Protein AF-A0A7W2NNV8-F1 (afdb_monomer_lite)

Secondary structure (DSSP, 8-state):
--S----S-GGGSEE-SSTTEEEETTTTEEEEEE-SHHHHHHHHHTT-EEEE--PPPPP----------

Structure (mmCIF, N/CA/C/O backbone):
data_AF-A0A7W2NNV8-F1
#
_entry.id   AF-A0A7W2NNV8-F1
#
loop_
_atom_site.group_PDB
_atom_site.id
_atom_site.type_symbol
_atom_site.label_atom_id
_atom_site.label_alt_id
_atom_site.label_comp_id
_atom_site.label_asym_id
_atom_site.label_entity_id
_atom_site.label_seq_id
_atom_site.pdbx_PDB_ins_code
_atom_site.Cartn_x
_atom_site.Cartn_y
_atom_site.Cartn_z
_atom_site.occupancy
_atom_site.B_iso_or_equiv
_atom_site.auth_seq_id
_atom_site.auth_comp_id
_atom_site.auth_asym_id
_atom_site.auth_atom_id
_atom_site.pdbx_PDB_model_num
ATOM 1 N N . MET A 1 1 ? 13.994 5.435 8.434 1.00 46.41 1 MET A N 1
ATOM 2 C CA . MET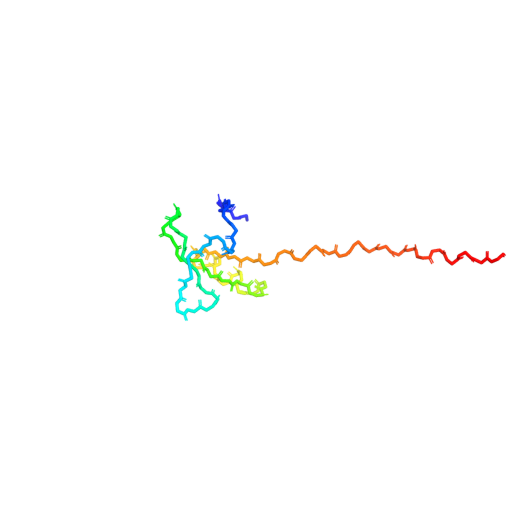 A 1 1 ? 13.692 3.991 8.446 1.00 46.41 1 MET A CA 1
ATOM 3 C C . MET A 1 1 ? 12.200 3.798 8.634 1.00 46.41 1 MET A C 1
ATOM 5 O O . MET A 1 1 ? 11.627 4.472 9.485 1.00 46.41 1 MET A O 1
ATOM 9 N N . LEU A 1 2 ? 11.584 2.936 7.824 1.00 57.53 2 LEU A N 1
ATOM 10 C CA . LEU A 1 2 ? 10.211 2.470 8.029 1.00 57.53 2 LEU A CA 1
ATOM 11 C C . LEU A 1 2 ? 10.219 1.534 9.245 1.00 57.53 2 LEU A C 1
ATOM 13 O O . LEU A 1 2 ? 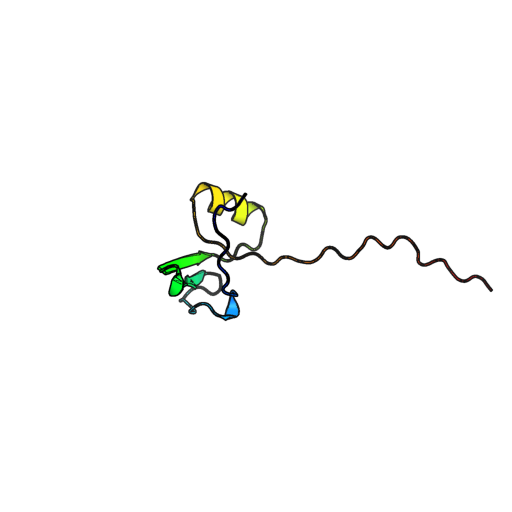11.030 0.614 9.297 1.00 57.53 2 LEU A O 1
ATOM 17 N N . LYS A 1 3 ? 9.377 1.799 10.251 1.00 64.00 3 LYS A N 1
ATOM 18 C CA . LYS A 1 3 ? 9.339 0.993 11.489 1.00 64.00 3 LYS A CA 1
ATOM 19 C C . LYS A 1 3 ? 8.745 -0.401 11.273 1.00 64.00 3 LYS A C 1
ATOM 21 O O . LYS A 1 3 ? 8.946 -1.280 12.102 1.00 64.00 3 LYS A O 1
ATOM 26 N N . PHE A 1 4 ? 8.008 -0.584 10.184 1.00 72.12 4 PHE A N 1
ATOM 27 C CA . PHE A 1 4 ? 7.289 -1.804 9.867 1.00 72.12 4 PHE A CA 1
ATOM 28 C C . PHE A 1 4 ? 7.296 -2.015 8.353 1.00 72.12 4 PHE A C 1
ATOM 30 O O . PHE A 1 4 ? 7.012 -1.083 7.601 1.00 72.12 4 PHE A O 1
ATOM 37 N N . HIS A 1 5 ? 7.627 -3.231 7.925 1.00 76.88 5 HIS A N 1
ATOM 38 C CA . HIS A 1 5 ? 7.555 -3.655 6.532 1.00 76.88 5 HIS A CA 1
ATOM 39 C C . HIS A 1 5 ? 6.467 -4.721 6.416 1.00 76.88 5 HIS A C 1
ATOM 41 O O . HIS A 1 5 ? 6.587 -5.796 7.006 1.00 76.88 5 HIS A O 1
ATOM 47 N N . CYS A 1 6 ? 5.401 -4.416 5.677 1.00 82.81 6 CYS A N 1
ATOM 48 C CA . CYS A 1 6 ? 4.342 -5.384 5.420 1.00 82.81 6 CYS A CA 1
ATOM 49 C C . CYS A 1 6 ? 4.894 -6.513 4.528 1.00 82.81 6 CYS A C 1
ATOM 51 O O . CYS A 1 6 ? 5.519 -6.215 3.511 1.00 82.81 6 CYS A O 1
ATOM 53 N N . PRO A 1 7 ? 4.697 -7.798 4.872 1.00 83.31 7 PRO A N 1
ATOM 54 C CA . PRO A 1 7 ? 5.175 -8.906 4.044 1.00 83.31 7 PRO A CA 1
ATOM 55 C C . PRO A 1 7 ? 4.322 -9.135 2.786 1.00 83.31 7 PRO A C 1
ATOM 57 O O . PRO A 1 7 ? 4.726 -9.898 1.909 1.00 83.31 7 PRO A O 1
ATOM 60 N N . LEU A 1 8 ? 3.139 -8.516 2.696 1.00 87.44 8 LEU A N 1
ATOM 61 C CA . LEU A 1 8 ? 2.239 -8.684 1.559 1.00 87.44 8 LEU A CA 1
ATOM 62 C C . LEU A 1 8 ? 2.713 -7.885 0.347 1.00 87.44 8 LEU A C 1
ATOM 64 O O . LEU A 1 8 ? 3.189 -6.756 0.460 1.00 87.44 8 LEU A O 1
ATOM 68 N N . LYS A 1 9 ? 2.525 -8.478 -0.832 1.00 88.06 9 LYS A N 1
ATOM 69 C CA . LYS A 1 9 ? 2.747 -7.805 -2.112 1.00 88.06 9 LYS A CA 1
ATOM 70 C C . LYS A 1 9 ? 1.529 -6.970 -2.476 1.00 88.06 9 LYS A C 1
ATOM 72 O O . LYS A 1 9 ? 0.410 -7.343 -2.133 1.00 88.06 9 LYS A O 1
ATOM 77 N N . TRP A 1 10 ? 1.750 -5.897 -3.233 1.00 89.19 10 TRP A N 1
ATOM 78 C CA . TRP A 1 10 ? 0.689 -5.033 -3.760 1.00 89.19 10 TRP A CA 1
ATOM 79 C C . TRP A 1 10 ? -0.435 -5.826 -4.441 1.00 89.19 10 TRP A C 1
ATOM 81 O O . TRP A 1 10 ? -1.611 -5.623 -4.149 1.00 89.19 10 TRP A O 1
ATOM 91 N N . ASP A 1 11 ? -0.065 -6.811 -5.261 1.00 89.19 11 ASP A N 1
ATOM 92 C CA . ASP A 1 11 ? -1.011 -7.658 -5.996 1.00 89.19 11 ASP A CA 1
ATOM 93 C C . ASP A 1 11 ? -1.856 -8.570 -5.097 1.00 89.19 11 ASP A C 1
ATOM 95 O O . ASP A 1 11 ? -2.894 -9.066 -5.522 1.00 89.19 11 ASP A O 1
ATOM 99 N N . SER A 1 12 ? -1.416 -8.805 -3.858 1.00 90.31 12 SER A N 1
ATOM 100 C CA . SER A 1 12 ? -2.129 -9.617 -2.865 1.00 90.31 12 SER A CA 1
ATOM 101 C C . SER A 1 12 ? -3.100 -8.804 -2.007 1.00 90.31 12 SER A C 1
ATOM 103 O O . SER A 1 12 ? -3.817 -9.388 -1.199 1.00 90.31 12 SER A O 1
ATOM 105 N N . LEU A 1 13 ? -3.101 -7.475 -2.136 1.00 91.06 13 LEU A N 1
ATOM 106 C CA . LEU A 1 13 ? -4.000 -6.591 -1.400 1.00 91.06 13 LEU A CA 1
ATOM 107 C C . LEU A 1 13 ? -5.362 -6.489 -2.091 1.00 91.06 13 LEU A C 1
ATOM 109 O O . LEU A 1 13 ? -5.467 -6.621 -3.314 1.00 91.06 13 LEU A O 1
ATOM 113 N N . GLU A 1 14 ? -6.391 -6.188 -1.305 1.00 93.25 14 GLU A N 1
ATOM 114 C CA . GLU A 1 14 ? -7.748 -5.997 -1.806 1.00 93.25 14 GLU A CA 1
ATOM 115 C C . GLU A 1 14 ? -7.824 -4.738 -2.676 1.00 93.25 14 GLU A C 1
ATOM 117 O O . GLU A 1 14 ? -7.356 -3.661 -2.291 1.00 93.25 14 GLU A O 1
ATOM 122 N N . LEU A 1 15 ? -8.412 -4.891 -3.862 1.00 93.31 15 LEU A N 1
ATOM 123 C CA . LEU A 1 15 ? -8.687 -3.788 -4.777 1.00 93.31 15 LEU A CA 1
ATOM 124 C C . LEU A 1 15 ? -9.710 -2.843 -4.145 1.00 93.31 15 LEU A C 1
ATOM 126 O O . LEU A 1 15 ? -10.682 -3.287 -3.532 1.00 93.31 15 LEU A O 1
ATOM 130 N N . THR A 1 16 ? -9.505 -1.543 -4.326 1.00 92.25 16 THR A N 1
ATOM 131 C CA . THR A 1 16 ? -10.498 -0.529 -3.963 1.00 92.25 16 THR A CA 1
ATOM 132 C C . THR A 1 16 ? -11.034 0.151 -5.222 1.00 92.25 16 THR A C 1
ATOM 134 O O . THR A 1 16 ? -10.783 -0.309 -6.334 1.00 92.25 16 THR A O 1
ATOM 137 N N . ASN A 1 17 ? -11.807 1.226 -5.058 1.00 92.81 17 ASN A N 1
ATOM 138 C CA . ASN A 1 17 ? -12.311 2.012 -6.186 1.00 92.81 17 ASN A CA 1
ATOM 139 C C . ASN A 1 17 ? -11.218 2.844 -6.880 1.00 92.81 17 ASN A C 1
ATOM 141 O O . ASN A 1 17 ? -11.461 3.329 -7.979 1.00 92.81 17 ASN A O 1
ATOM 145 N N . ASP A 1 18 ? -10.059 3.019 -6.239 1.00 92.06 18 ASP A N 1
ATOM 146 C CA . ASP A 1 18 ? -8.892 3.696 -6.803 1.00 92.06 18 ASP A CA 1
ATOM 147 C C . ASP A 1 18 ? -7.799 2.667 -7.109 1.00 92.06 18 ASP A C 1
ATOM 149 O O . ASP A 1 18 ? -7.409 1.894 -6.233 1.00 92.06 18 ASP A O 1
ATOM 153 N N . ASP A 1 19 ? -7.255 2.683 -8.326 1.00 89.25 19 ASP A N 1
ATOM 154 C CA . ASP A 1 19 ? -6.194 1.754 -8.745 1.00 89.25 19 ASP A CA 1
ATOM 155 C C . ASP A 1 19 ? -4.886 1.944 -7.958 1.00 89.25 19 ASP A C 1
ATOM 157 O O . ASP A 1 19 ? -4.140 0.987 -7.735 1.00 89.25 19 ASP A O 1
ATOM 161 N N . ASP A 1 20 ? -4.644 3.168 -7.482 1.00 91.88 20 ASP A N 1
ATOM 162 C CA . ASP A 1 20 ? -3.494 3.548 -6.655 1.00 91.88 20 ASP A CA 1
ATOM 163 C C . ASP A 1 20 ? -3.737 3.336 -5.154 1.00 91.88 20 ASP A C 1
ATOM 165 O O . ASP A 1 20 ? -2.900 3.688 -4.316 1.00 91.88 20 ASP A O 1
ATO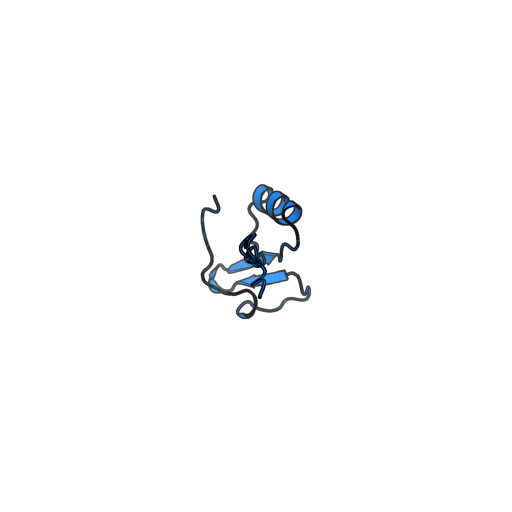M 169 N N . VAL A 1 21 ? -4.886 2.770 -4.779 1.00 92.81 21 VAL A N 1
ATOM 170 C CA . VAL A 1 21 ? -5.244 2.529 -3.385 1.00 92.81 21 VAL A CA 1
ATOM 171 C C . VAL A 1 21 ? -5.694 1.090 -3.213 1.00 92.81 21 VAL A C 1
ATOM 173 O O . VAL A 1 21 ? -6.622 0.598 -3.852 1.00 92.81 21 VAL A O 1
ATOM 176 N N . ARG A 1 22 ? -5.054 0.391 -2.283 1.00 94.19 22 ARG A N 1
ATOM 177 C CA . ARG A 1 22 ? -5.445 -0.967 -1.915 1.00 94.19 22 ARG A CA 1
ATOM 178 C C . ARG A 1 22 ? -5.654 -1.092 -0.427 1.00 94.19 22 ARG A C 1
ATOM 180 O O . ARG A 1 22 ? -5.126 -0.309 0.359 1.00 94.19 22 ARG A O 1
ATOM 187 N N . TYR A 1 23 ? -6.429 -2.088 -0.029 1.00 93.12 23 TYR A N 1
ATOM 188 C CA . TYR A 1 23 ? -6.666 -2.369 1.375 1.00 93.12 23 TYR A CA 1
ATOM 189 C C . TYR A 1 23 ? -5.909 -3.621 1.814 1.00 93.12 23 TYR A C 1
ATOM 191 O O . TYR A 1 23 ? -5.966 -4.673 1.179 1.00 93.12 23 TYR A O 1
ATOM 199 N N . CYS A 1 24 ? -5.167 -3.496 2.911 1.00 91.75 24 CYS A N 1
ATOM 200 C CA . CYS A 1 24 ? -4.489 -4.614 3.542 1.00 91.75 24 CYS A CA 1
ATOM 201 C C . CYS A 1 24 ? -5.336 -5.129 4.703 1.00 91.75 24 CYS A C 1
ATOM 203 O O . CYS A 1 24 ? -5.377 -4.484 5.751 1.00 91.75 24 CYS A O 1
ATOM 205 N N . GLY A 1 25 ? -5.962 -6.298 4.539 1.00 87.81 25 GLY A N 1
ATOM 206 C CA . GLY A 1 25 ? -6.740 -6.949 5.599 1.00 87.81 25 GLY A CA 1
ATOM 207 C C . GLY A 1 25 ? -5.899 -7.290 6.835 1.00 87.81 25 GLY A C 1
ATOM 208 O O . GLY A 1 25 ? -6.297 -6.971 7.953 1.00 87.81 25 GLY A O 1
ATOM 209 N N . GLU A 1 26 ? -4.683 -7.812 6.635 1.00 87.38 26 GLU A N 1
ATOM 210 C CA . GLU A 1 26 ? -3.772 -8.212 7.724 1.00 87.38 26 GLU A CA 1
ATOM 211 C C . GLU A 1 26 ? -3.329 -7.034 8.599 1.00 87.38 26 GLU A C 1
ATOM 213 O O . GLU A 1 26 ? -3.243 -7.135 9.819 1.00 87.38 26 GLU A O 1
ATOM 218 N N . CYS A 1 27 ? -3.040 -5.890 7.975 1.00 84.44 27 CYS A N 1
ATOM 219 C CA . CYS A 1 27 ? -2.678 -4.667 8.695 1.00 84.44 27 CYS A CA 1
ATOM 220 C C . CYS A 1 27 ? -3.909 -3.833 9.075 1.00 84.44 27 CYS A C 1
ATOM 222 O O . CYS A 1 27 ? -3.767 -2.845 9.796 1.00 84.44 27 CYS A O 1
ATOM 224 N N . SER A 1 28 ? -5.081 -4.193 8.541 1.00 88.88 28 SER A N 1
ATOM 225 C CA . SER A 1 28 ? -6.334 -3.436 8.579 1.00 88.88 28 SER A CA 1
ATOM 226 C C . SER A 1 28 ? -6.152 -1.954 8.218 1.00 88.88 28 SER A C 1
ATOM 228 O O . SER A 1 28 ? -6.719 -1.062 8.852 1.00 88.88 28 SER A O 1
ATOM 230 N N . ARG A 1 29 ? -5.311 -1.675 7.215 1.00 89.38 29 ARG A N 1
ATOM 231 C CA . ARG A 1 29 ? -4.906 -0.321 6.808 1.00 89.38 29 ARG A CA 1
A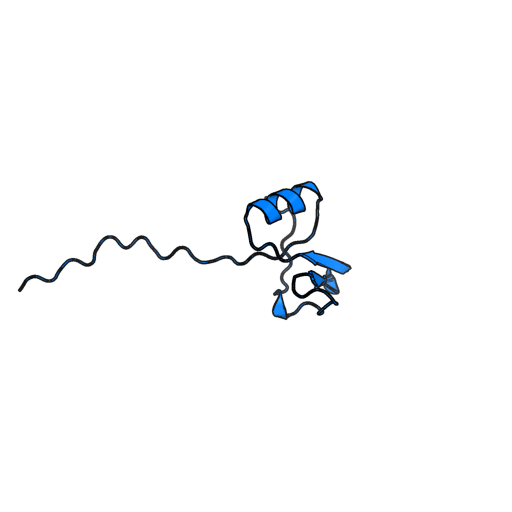TOM 232 C C . ARG A 1 29 ? -5.003 -0.142 5.300 1.00 89.38 29 ARG A C 1
ATOM 234 O O . ARG A 1 29 ? -4.719 -1.060 4.532 1.00 89.38 29 ARG A O 1
ATOM 241 N N . THR A 1 30 ? -5.329 1.081 4.901 1.00 91.88 30 THR A N 1
ATOM 242 C CA . THR A 1 30 ? -5.268 1.527 3.509 1.00 91.88 30 THR A CA 1
ATOM 243 C C . THR A 1 30 ? -3.816 1.744 3.097 1.00 91.88 30 THR A C 1
ATOM 245 O O . THR A 1 30 ? -3.058 2.419 3.798 1.00 91.88 30 THR A O 1
ATOM 248 N N . VAL A 1 31 ? -3.437 1.149 1.973 1.00 91.56 31 VAL A N 1
ATOM 249 C CA . VAL A 1 31 ? -2.106 1.207 1.376 1.00 91.56 31 VAL A CA 1
ATOM 250 C C . VAL A 1 31 ? -2.184 2.057 0.116 1.00 91.56 31 VAL A C 1
ATOM 252 O O . VAL A 1 31 ? -2.953 1.754 -0.795 1.00 91.56 31 VAL A O 1
ATOM 255 N N . HIS A 1 32 ? -1.378 3.111 0.066 1.00 92.31 32 HIS A N 1
ATOM 256 C CA . HIS A 1 32 ? -1.303 4.010 -1.082 1.00 92.31 32 HIS A CA 1
ATOM 257 C C . HIS A 1 32 ? -0.097 3.667 -1.951 1.00 92.31 32 HIS A C 1
ATOM 259 O O . HIS A 1 32 ? 1.008 3.485 -1.438 1.00 92.31 32 HIS A O 1
ATOM 265 N N . TYR A 1 33 ? -0.294 3.587 -3.260 1.00 91.25 33 TYR A N 1
ATOM 266 C CA . TYR A 1 33 ? 0.792 3.379 -4.201 1.00 91.25 33 TYR A CA 1
ATOM 267 C C . TYR A 1 33 ? 1.532 4.692 -4.451 1.00 91.25 33 TYR A C 1
ATOM 269 O O . TYR A 1 33 ? 0.965 5.665 -4.943 1.00 91.25 33 TYR A O 1
ATOM 277 N N . CYS A 1 34 ? 2.807 4.737 -4.081 1.00 91.19 34 CYS A N 1
ATOM 278 C CA . CYS A 1 34 ? 3.670 5.887 -4.297 1.00 91.19 34 CYS A CA 1
ATOM 279 C C . CYS A 1 34 ? 4.485 5.671 -5.572 1.00 91.19 34 CYS A C 1
ATOM 281 O O . CYS A 1 34 ? 5.392 4.837 -5.607 1.00 91.19 34 CYS A O 1
ATOM 283 N N . HIS A 1 35 ? 4.176 6.461 -6.600 1.00 89.00 35 HIS A N 1
ATOM 284 C CA . HIS A 1 35 ? 4.889 6.447 -7.880 1.00 89.00 35 HIS A CA 1
ATOM 285 C C . HIS A 1 35 ? 6.224 7.186 -7.804 1.00 89.00 35 HIS A C 1
ATOM 287 O O . HIS A 1 35 ? 7.165 6.846 -8.518 1.00 89.00 35 HIS A O 1
ATOM 293 N N . THR A 1 36 ? 6.322 8.196 -6.935 1.00 87.19 36 THR A N 1
ATOM 294 C CA . THR A 1 36 ? 7.528 9.013 -6.786 1.00 87.19 36 THR A CA 1
ATOM 295 C C . THR A 1 36 ? 8.058 9.033 -5.355 1.00 87.19 36 THR A C 1
ATOM 297 O O . THR A 1 36 ? 7.340 8.830 -4.372 1.00 87.19 36 THR A O 1
ATOM 300 N N . THR A 1 37 ? 9.343 9.361 -5.218 1.00 85.94 37 THR A N 1
ATOM 301 C CA . THR A 1 37 ? 9.988 9.575 -3.915 1.00 85.94 37 THR A CA 1
ATOM 302 C C . THR A 1 37 ? 9.330 10.711 -3.122 1.00 85.94 37 THR A C 1
ATOM 304 O O . THR A 1 37 ? 9.296 10.664 -1.892 1.00 85.94 37 THR A O 1
ATOM 307 N N . SER A 1 38 ? 8.775 11.715 -3.809 1.00 87.06 38 SER A N 1
ATOM 308 C CA . SER A 1 38 ? 8.017 12.804 -3.182 1.00 87.06 38 SER A CA 1
ATOM 309 C C . SER A 1 38 ? 6.729 12.297 -2.534 1.00 87.06 38 SER A C 1
ATOM 311 O O . SER A 1 38 ? 6.440 12.666 -1.395 1.00 87.06 38 SER A O 1
ATOM 313 N N . ASP A 1 39 ? 6.004 11.396 -3.203 1.00 88.12 39 ASP A N 1
ATOM 314 C CA . ASP A 1 39 ? 4.790 10.779 -2.650 1.00 88.12 39 ASP A CA 1
ATOM 315 C C . ASP A 1 39 ? 5.116 9.981 -1.389 1.00 88.12 39 ASP A C 1
ATOM 317 O O . ASP A 1 39 ? 4.442 10.115 -0.366 1.00 88.12 39 ASP A O 1
ATOM 321 N N . LEU A 1 40 ? 6.217 9.225 -1.429 1.00 87.62 40 LEU A N 1
ATOM 322 C CA . LEU A 1 40 ? 6.717 8.479 -0.279 1.00 87.62 40 LEU A CA 1
ATOM 323 C C . LEU A 1 40 ? 7.055 9.409 0.899 1.00 87.62 40 LEU A C 1
ATOM 325 O O . LEU A 1 40 ? 6.743 9.096 2.049 1.00 87.62 40 LEU A O 1
ATOM 329 N N . HIS A 1 41 ? 7.684 10.556 0.634 1.00 87.69 41 HIS A N 1
ATOM 330 C CA . HIS A 1 41 ? 8.027 11.538 1.665 1.00 87.69 41 HIS A CA 1
ATOM 331 C C . HIS A 1 41 ? 6.794 12.188 2.306 1.00 87.69 41 HIS A C 1
ATOM 333 O O . HIS A 1 41 ? 6.746 12.339 3.533 1.00 87.69 41 HIS A O 1
ATOM 339 N N . ASN A 1 42 ? 5.791 12.531 1.499 1.00 88.06 42 ASN A N 1
ATOM 340 C CA . ASN A 1 42 ? 4.529 13.086 1.984 1.00 88.06 42 ASN A CA 1
ATOM 341 C C . ASN A 1 42 ? 3.777 12.055 2.827 1.00 88.06 42 ASN A C 1
ATOM 343 O O . ASN A 1 42 ? 3.450 12.312 3.984 1.00 88.06 42 ASN A O 1
ATOM 347 N N . ALA A 1 43 ? 3.616 10.842 2.301 1.00 87.38 43 ALA A N 1
ATOM 348 C CA . ALA A 1 43 ? 2.924 9.767 2.994 1.00 87.38 43 ALA A CA 1
ATOM 349 C C . ALA A 1 43 ? 3.622 9.361 4.300 1.00 87.38 43 ALA A C 1
ATOM 351 O O . ALA A 1 43 ? 2.958 9.098 5.302 1.00 87.38 43 ALA A O 1
ATOM 352 N N . ARG A 1 44 ? 4.961 9.387 4.330 1.00 84.31 44 ARG A N 1
ATOM 353 C CA . ARG A 1 44 ? 5.743 9.184 5.555 1.00 84.31 44 ARG A CA 1
ATOM 354 C C . ARG A 1 44 ? 5.481 10.267 6.601 1.00 84.31 44 ARG A C 1
ATOM 356 O O . ARG A 1 44 ? 5.454 9.953 7.786 1.00 84.31 44 ARG A O 1
ATOM 363 N N . SER A 1 45 ? 5.322 11.520 6.181 1.00 85.06 45 SER A N 1
ATOM 364 C CA . SER A 1 45 ? 5.016 12.633 7.093 1.00 85.06 45 SER A CA 1
ATOM 365 C C . SER A 1 45 ? 3.610 12.515 7.688 1.00 85.06 45 SER A C 1
ATOM 367 O O . SER A 1 45 ? 3.373 12.976 8.800 1.00 85.06 45 SER A O 1
ATOM 369 N N . GLU A 1 46 ? 2.705 11.845 6.977 1.00 84.81 46 GLU A N 1
ATOM 370 C CA . GLU A 1 46 ? 1.335 11.556 7.408 1.00 84.81 46 GLU A CA 1
ATOM 371 C C . GLU A 1 46 ? 1.173 10.171 8.077 1.00 84.81 46 GLU A C 1
ATOM 373 O O . GLU A 1 46 ? 0.051 9.760 8.360 1.00 84.81 46 GLU A O 1
ATOM 378 N N . ASP A 1 47 ? 2.271 9.440 8.322 1.00 84.25 47 ASP A N 1
ATOM 379 C CA . ASP A 1 47 ? 2.296 8.077 8.895 1.00 84.25 47 ASP A CA 1
ATOM 380 C C . ASP A 1 47 ? 1.394 7.061 8.143 1.00 84.25 47 ASP A C 1
ATOM 382 O O . ASP A 1 47 ? 0.853 6.109 8.715 1.00 84.25 47 ASP A O 1
ATOM 386 N N . LYS A 1 48 ? 1.226 7.258 6.827 1.00 86.38 48 LYS A N 1
ATOM 387 C CA . LYS A 1 48 ? 0.414 6.397 5.953 1.00 86.38 48 LYS A CA 1
ATOM 388 C C . LYS A 1 48 ? 1.157 5.117 5.567 1.00 86.38 48 LYS A C 1
ATOM 390 O O . LYS A 1 48 ? 2.382 5.092 5.443 1.00 86.38 48 LYS A O 1
ATOM 395 N N . CYS A 1 49 ? 0.400 4.041 5.337 1.00 89.69 49 CYS A N 1
ATOM 396 C CA . CYS A 1 49 ? 0.939 2.813 4.756 1.00 89.69 49 CYS A CA 1
ATOM 397 C C . CYS A 1 49 ? 1.069 2.984 3.239 1.00 89.69 49 CYS A C 1
ATOM 399 O O . CYS A 1 49 ? 0.145 3.480 2.591 1.00 89.69 49 CYS A O 1
ATOM 401 N N . VAL A 1 50 ? 2.212 2.589 2.683 1.00 90.31 50 VAL A N 1
ATOM 402 C CA . VAL A 1 50 ? 2.540 2.832 1.277 1.00 90.31 50 VAL A CA 1
ATOM 403 C C . VAL A 1 50 ? 3.173 1.624 0.617 1.00 90.31 50 VAL A C 1
ATOM 405 O O . VAL A 1 50 ? 3.908 0.869 1.255 1.00 90.31 50 VAL A O 1
ATOM 408 N N . ALA A 1 51 ? 2.906 1.480 -0.673 1.00 90.25 51 ALA A N 1
ATOM 409 C CA . ALA A 1 51 ? 3.593 0.566 -1.566 1.00 90.25 51 ALA A CA 1
ATOM 410 C C . ALA A 1 51 ? 4.443 1.377 -2.548 1.00 90.25 51 ALA A C 1
ATOM 412 O O . ALA A 1 51 ? 4.009 2.417 -3.032 1.00 90.25 51 ALA A O 1
ATOM 413 N N . VAL A 1 52 ? 5.657 0.912 -2.826 1.00 87.81 52 VAL A N 1
ATOM 414 C CA . VAL A 1 52 ? 6.590 1.542 -3.770 1.00 87.81 52 VAL A CA 1
ATOM 415 C C . VAL A 1 52 ? 7.169 0.477 -4.686 1.00 87.81 52 VAL A C 1
ATOM 417 O O . VAL A 1 52 ? 7.432 -0.646 -4.247 1.00 87.81 52 VAL A O 1
ATOM 420 N N . THR A 1 53 ? 7.404 0.820 -5.949 1.00 85.12 53 THR A N 1
ATOM 421 C CA . THR A 1 53 ? 8.197 -0.030 -6.841 1.00 85.12 53 THR A CA 1
ATOM 422 C C . THR A 1 53 ? 9.670 0.195 -6.559 1.00 85.12 53 THR A C 1
ATOM 424 O O . THR A 1 53 ? 10.171 1.310 -6.675 1.00 85.12 53 THR A O 1
ATOM 427 N N . ILE A 1 54 ? 10.384 -0.874 -6.228 1.00 77.50 54 ILE A N 1
ATOM 428 C CA . ILE A 1 54 ? 11.841 -0.846 -6.184 1.00 77.50 54 ILE A CA 1
ATOM 429 C C . ILE A 1 54 ? 12.305 -1.284 -7.568 1.00 77.50 54 ILE A C 1
ATOM 431 O O . ILE A 1 54 ? 12.279 -2.473 -7.886 1.00 77.50 54 ILE A O 1
ATOM 435 N N . VAL A 1 55 ? 12.664 -0.320 -8.412 1.00 76.69 55 VAL A N 1
ATOM 436 C CA . VAL A 1 55 ? 13.397 -0.620 -9.642 1.00 76.69 55 VAL A CA 1
ATOM 437 C C . VAL A 1 55 ? 14.841 -0.926 -9.245 1.00 76.69 55 VAL A C 1
ATOM 439 O O . VAL A 1 55 ? 15.477 -0.077 -8.621 1.00 76.69 55 VAL A O 1
ATOM 442 N N . PRO A 1 56 ? 15.361 -2.138 -9.509 1.00 67.12 56 PRO A N 1
ATOM 443 C CA . PRO A 1 56 ? 16.776 -2.393 -9.309 1.00 67.12 56 PRO A CA 1
ATOM 444 C C . PRO A 1 56 ? 17.541 -1.473 -10.259 1.00 67.12 56 PRO A C 1
ATOM 446 O O . PRO A 1 56 ? 17.290 -1.489 -11.465 1.00 67.12 56 PRO A O 1
ATOM 449 N N . GLU A 1 57 ? 18.434 -0.648 -9.715 1.00 63.81 57 GLU A N 1
ATOM 450 C CA . GLU A 1 57 ? 19.389 0.079 -10.543 1.00 63.81 57 GLU A CA 1
ATOM 451 C C . GLU A 1 57 ? 20.165 -0.970 -11.342 1.00 63.81 57 GLU A C 1
ATOM 453 O O . GLU A 1 57 ? 20.687 -1.940 -10.778 1.00 63.81 57 GLU A O 1
ATOM 458 N N . LEU A 1 58 ? 20.138 -0.846 -12.672 1.00 65.38 58 LEU A N 1
ATOM 459 C CA . LEU A 1 58 ? 21.012 -1.649 -13.514 1.00 65.38 58 LEU A CA 1
ATOM 460 C C . LEU A 1 58 ? 22.435 -1.419 -12.999 1.00 65.38 58 LEU A C 1
ATOM 462 O O . LEU A 1 58 ? 22.766 -0.271 -12.702 1.00 65.38 58 LEU A O 1
ATOM 466 N N . PRO A 1 59 ? 23.259 -2.469 -12.845 1.00 59.75 59 PRO A N 1
ATOM 467 C CA . PRO A 1 59 ? 24.641 -2.245 -12.472 1.00 59.75 59 PRO A CA 1
ATOM 468 C C . PRO A 1 59 ? 25.248 -1.299 -13.508 1.00 59.75 59 PRO A C 1
ATOM 470 O O . PRO A 1 59 ? 25.101 -1.541 -14.710 1.00 59.75 59 PRO A O 1
ATOM 473 N N . ASP A 1 60 ? 25.905 -0.243 -13.033 1.00 58.62 60 ASP A N 1
ATOM 474 C CA . ASP A 1 60 ? 26.810 0.594 -13.816 1.00 58.62 60 ASP A CA 1
ATOM 475 C C . ASP A 1 60 ? 27.968 -0.291 -14.310 1.00 58.62 60 ASP A C 1
ATOM 477 O O . ASP A 1 60 ? 29.078 -0.251 -13.790 1.00 58.62 60 ASP A O 1
ATOM 481 N N . ASN A 1 61 ? 27.709 -1.191 -15.260 1.00 60.97 61 ASN A N 1
ATOM 482 C CA . ASN A 1 61 ? 28.760 -1.933 -15.932 1.00 60.97 61 ASN A CA 1
ATOM 483 C C . ASN A 1 61 ? 29.329 -1.041 -17.034 1.00 60.97 61 ASN A C 1
ATOM 485 O O . ASN A 1 61 ? 29.017 -1.204 -18.216 1.00 60.97 61 ASN A O 1
ATOM 489 N N . GLU A 1 62 ? 30.155 -0.082 -16.623 1.00 65.94 62 GLU A N 1
ATOM 490 C CA . GLU A 1 62 ? 31.212 0.463 -17.468 1.00 65.94 62 GLU A CA 1
ATOM 491 C C . GLU A 1 62 ? 32.266 -0.630 -17.715 1.00 65.94 62 GLU A C 1
ATOM 493 O O . GLU A 1 62 ? 33.272 -0.674 -17.027 1.00 65.94 62 GLU A O 1
ATOM 498 N N . GLU A 1 63 ? 32.012 -1.542 -18.656 1.00 59.78 63 GLU A N 1
ATOM 499 C CA . GLU A 1 63 ? 33.035 -2.258 -19.444 1.00 59.78 63 GLU A CA 1
ATOM 500 C C . GLU A 1 63 ? 32.315 -3.212 -20.410 1.00 59.78 63 GLU A C 1
ATOM 502 O O . GLU A 1 63 ? 32.141 -4.407 -20.165 1.00 59.78 63 GLU A O 1
ATOM 507 N N . TYR A 1 64 ? 31.856 -2.677 -21.542 1.00 60.56 64 TYR A N 1
ATOM 508 C CA . TYR A 1 64 ? 31.969 -3.443 -22.779 1.00 60.56 64 TYR A CA 1
ATOM 509 C C . TYR A 1 64 ? 33.389 -3.198 -23.256 1.00 60.56 64 TYR A C 1
ATOM 511 O O . TYR A 1 64 ? 33.636 -2.273 -24.025 1.00 60.56 64 TYR A O 1
ATOM 519 N N . ASP A 1 65 ? 34.317 -3.978 -22.712 1.00 61.19 65 ASP A N 1
ATOM 520 C CA . ASP A 1 65 ? 35.659 -4.080 -23.253 1.00 61.19 65 ASP A CA 1
ATOM 521 C C . ASP A 1 65 ? 35.475 -4.556 -24.701 1.00 61.19 65 ASP A C 1
ATOM 523 O O . ASP A 1 65 ? 35.056 -5.689 -24.971 1.00 61.19 65 ASP A O 1
ATOM 527 N N . GLU A 1 66 ? 35.617 -3.618 -25.637 1.00 63.25 66 GLU A N 1
ATOM 528 C CA . GLU A 1 66 ? 35.593 -3.890 -27.060 1.00 63.25 66 GLU A CA 1
ATOM 529 C C . GLU A 1 66 ? 36.698 -4.916 -27.305 1.00 63.25 66 GLU A C 1
ATOM 531 O O . GLU A 1 66 ? 37.882 -4.584 -27.288 1.00 63.25 66 GLU A O 1
ATOM 536 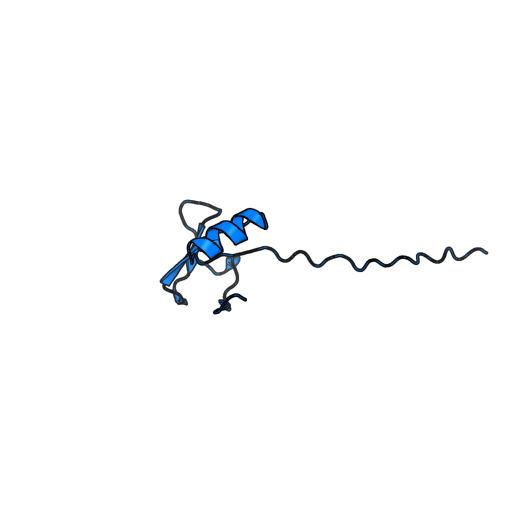N N . MET A 1 67 ? 36.322 -6.183 -27.502 1.00 63.03 67 MET A N 1
ATOM 537 C CA . MET A 1 67 ? 37.218 -7.201 -28.041 1.00 63.03 67 MET A CA 1
ATOM 538 C C . MET A 1 67 ? 37.603 -6.777 -29.462 1.00 63.03 67 MET A C 1
ATOM 540 O O . MET A 1 67 ? 37.006 -7.198 -30.454 1.00 63.03 67 MET A O 1
ATOM 544 N N . GLY A 1 68 ? 38.586 -5.882 -29.533 1.00 63.06 68 GLY A N 1
ATOM 545 C CA . GLY A 1 68 ? 39.388 -5.607 -30.703 1.00 63.06 68 GLY A CA 1
ATOM 546 C C . GLY A 1 68 ? 40.144 -6.874 -31.086 1.00 63.06 68 GLY A C 1
ATOM 547 O O . GLY A 1 68 ? 40.728 -7.546 -30.237 1.00 63.06 68 GLY A O 1
ATOM 548 N N . PHE A 1 69 ? 40.035 -7.188 -32.372 1.00 48.34 69 PHE A N 1
ATOM 549 C CA . PHE A 1 69 ? 40.619 -8.313 -33.099 1.00 48.34 69 PHE A CA 1
ATOM 550 C C . PHE A 1 69 ? 42.110 -8.560 -32.843 1.00 48.34 69 PH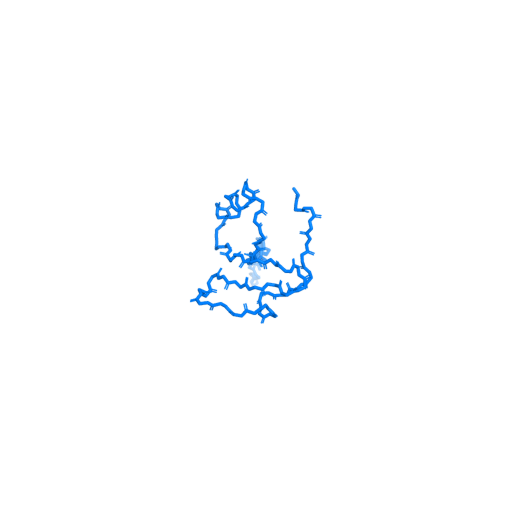E A C 1
ATOM 552 O O . PHE A 1 69 ? 42.869 -7.569 -32.736 1.00 48.34 69 PHE A O 1
#

Radius of gyration: 17.84 Å; chains: 1; bounding box: 53×23×45 Å

Sequence (69 aa):
MLKFHCPLKWDSLELTNDDDVRYCGECSRTVHYCHTTSDLHNARSEDKCVAVTIVPELPDNEEYDEMGF

pLDDT: mean 81.19, std 12.75, range [46.41, 94.19]

Foldseek 3Di:
DPPDDDPDDPVRFDDDPDPQWTADPVVRFIEGEDADPVSVVVCVVVVHHYDYDDDPDDPPPPDPPPPDD